Protein AF-A0A937N6B9-F1 (afdb_monomer_lite)

pLDDT: mean 91.92, std 10.88, range [35.5, 98.81]

Foldseek 3Di:
DPDDDPPDDDDDDDDDDDDDQALVPDPDDFVLSSVQRVVAHNHCVSVVLQVVQLPKDKAWPAFAFPDVVLTEGEGDQQKTKMKIWGDAFWRKYKYKPAQDDAAKFKWKDDPNDTHTQDPDPPPPPFKD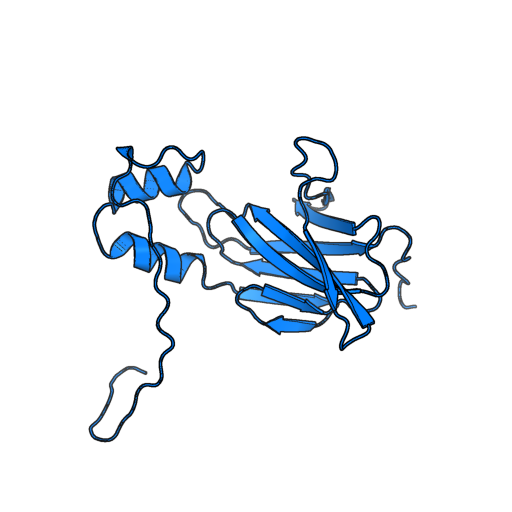KDADPVSRIIMIMGGHGPDDVPRPGDMIIMMMGRPPRDPPDDD

Sequence (171 aa):
IDRLEAGDYVEAVVEHVVVPQFADDYYGPNENLRAALKTGQDTWQMIHRDALGNDLAVDVVKGELLRNRPTMIRAERNHAEFAITGGLGYVPITISGLTDYRQPLLEVKEDDTWLPVDQAVHGNDYWQTDYDAQTTTWQITYSIPMDTPGDLRASRTFRFRLAGSRFTESE

Structure (mmCIF, N/CA/C/O backbone):
data_AF-A0A937N6B9-F1
#
_entry.id   AF-A0A937N6B9-F1
#
loop_
_atom_site.group_PDB
_atom_site.id
_atom_site.type_symbol
_atom_site.label_atom_id
_atom_site.label_alt_id
_atom_site.label_comp_id
_atom_site.label_asym_id
_atom_site.label_entity_id
_atom_site.label_seq_id
_atom_site.pdbx_PDB_ins_code
_atom_site.Cartn_x
_atom_site.Cartn_y
_atom_site.Cartn_z
_atom_site.occupancy
_atom_site.B_iso_or_equiv
_atom_site.auth_seq_id
_atom_site.auth_comp_id
_atom_site.auth_asym_id
_atom_site.auth_atom_id
_atom_site.pdbx_PDB_model_num
ATOM 1 N N . ILE A 1 1 ? -27.526 0.364 -5.316 1.00 58.78 1 ILE A N 1
ATOM 2 C CA . ILE A 1 1 ? -28.625 -0.614 -5.131 1.00 58.78 1 ILE A CA 1
ATOM 3 C C . ILE A 1 1 ? -29.306 -0.168 -3.869 1.00 58.78 1 ILE A C 1
ATOM 5 O O . ILE A 1 1 ? -28.711 -0.254 -2.803 1.00 58.78 1 ILE A O 1
ATOM 9 N N . ASP A 1 2 ? -30.502 0.378 -4.015 1.00 79.31 2 ASP A N 1
ATOM 10 C CA . ASP A 1 2 ? -31.119 1.163 -2.945 1.00 79.31 2 ASP A CA 1
ATOM 11 C C . ASP A 1 2 ? -32.317 0.395 -2.351 1.00 79.31 2 ASP A C 1
ATOM 13 O O . ASP A 1 2 ? -32.903 0.802 -1.350 1.00 79.31 2 ASP A O 1
ATOM 17 N N . ARG A 1 3 ? -32.667 -0.745 -2.971 1.00 85.56 3 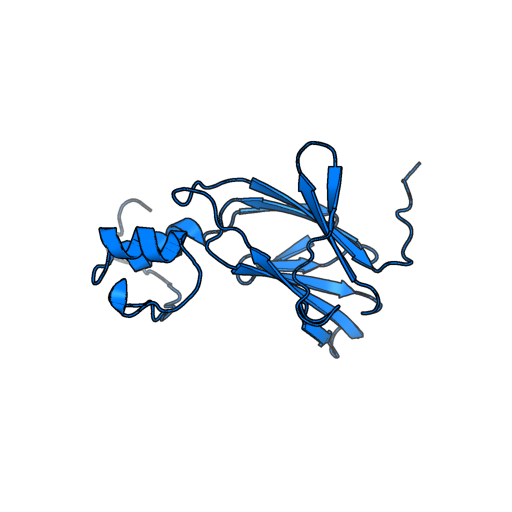ARG A N 1
ATOM 18 C CA . ARG A 1 3 ? -33.654 -1.742 -2.545 1.00 85.56 3 ARG A CA 1
ATOM 19 C C . ARG A 1 3 ? -33.414 -3.056 -3.306 1.00 85.56 3 ARG A C 1
ATOM 21 O O . ARG A 1 3 ? -33.048 -3.001 -4.475 1.00 85.56 3 ARG A O 1
ATOM 28 N N . LEU A 1 4 ? -33.641 -4.196 -2.648 1.00 90.94 4 LEU A N 1
ATOM 29 C CA . LEU A 1 4 ? -33.733 -5.525 -3.271 1.00 90.94 4 LEU A CA 1
ATOM 30 C C . LEU A 1 4 ? -35.211 -5.928 -3.374 1.00 90.94 4 LEU A C 1
ATOM 32 O O . LEU A 1 4 ? -35.980 -5.692 -2.436 1.00 90.94 4 LEU A O 1
ATOM 36 N N . GLU A 1 5 ? -35.612 -6.510 -4.496 1.00 93.94 5 GLU A N 1
ATOM 37 C CA . GLU A 1 5 ? -36.974 -6.958 -4.790 1.00 93.94 5 GLU A CA 1
ATOM 38 C C . GLU A 1 5 ? -37.089 -8.491 -4.800 1.00 93.94 5 GLU A C 1
ATOM 40 O O . GLU A 1 5 ? -36.106 -9.232 -4.758 1.00 93.94 5 GLU A O 1
ATOM 45 N N . ALA A 1 6 ? -38.325 -8.996 -4.804 1.00 91.88 6 ALA A N 1
ATOM 46 C CA . ALA A 1 6 ? -38.563 -10.432 -4.855 1.00 91.88 6 ALA A CA 1
ATOM 47 C C . ALA A 1 6 ? -38.048 -11.010 -6.185 1.00 91.88 6 ALA A C 1
ATOM 49 O O . ALA A 1 6 ? -38.524 -10.627 -7.251 1.00 91.88 6 ALA A O 1
ATOM 50 N N . GLY A 1 7 ? -37.114 -11.960 -6.104 1.00 94.00 7 GLY A N 1
ATOM 51 C CA . GLY A 1 7 ? -36.439 -12.541 -7.268 1.00 94.00 7 GLY A CA 1
ATOM 52 C C . GLY A 1 7 ? -35.011 -12.033 -7.478 1.00 94.00 7 GLY A C 1
ATOM 53 O O . GLY A 1 7 ? -34.303 -12.606 -8.304 1.00 94.00 7 GLY A O 1
ATOM 54 N N . ASP A 1 8 ? -34.569 -11.032 -6.712 1.00 93.62 8 ASP A N 1
ATOM 55 C CA . ASP A 1 8 ? -33.169 -10.612 -6.697 1.00 93.62 8 ASP A CA 1
ATOM 56 C C . ASP A 1 8 ? -32.291 -11.624 -5.955 1.00 93.62 8 ASP A C 1
ATOM 58 O O . ASP A 1 8 ? -32.704 -12.267 -4.984 1.00 93.62 8 ASP A O 1
ATOM 62 N N . TYR A 1 9 ? -31.036 -11.710 -6.386 1.00 89.06 9 TYR A N 1
ATOM 63 C CA . TYR A 1 9 ? -29.996 -12.489 -5.730 1.00 89.06 9 TYR A CA 1
ATOM 64 C C . TYR A 1 9 ? -28.800 -11.585 -5.452 1.00 89.06 9 TYR A C 1
ATOM 66 O O . TYR A 1 9 ? -28.438 -10.744 -6.274 1.00 89.06 9 TYR A O 1
ATOM 74 N N . VAL A 1 10 ? -28.182 -11.770 -4.287 1.00 86.69 10 VAL A N 1
ATOM 75 C CA . VAL A 1 10 ? -26.915 -11.125 -3.940 1.00 86.69 10 VAL A CA 1
ATOM 76 C C . VAL A 1 10 ? -25.826 -12.178 -4.014 1.00 86.69 10 VAL A C 1
ATOM 78 O O . VAL A 1 10 ? -25.903 -13.208 -3.346 1.00 86.69 10 VAL A O 1
ATOM 81 N N . GLU A 1 11 ? -24.806 -11.901 -4.814 1.00 88.94 11 GLU A N 1
ATOM 82 C CA . GLU A 1 11 ? -23.538 -12.612 -4.767 1.00 88.94 11 GLU A CA 1
ATOM 83 C C . GLU A 1 11 ? -22.553 -11.770 -3.954 1.00 88.94 11 GLU A C 1
ATOM 85 O O . GLU A 1 11 ? -22.432 -10.563 -4.170 1.00 88.94 11 GLU A O 1
ATOM 90 N N . ALA A 1 12 ? -21.887 -12.386 -2.979 1.00 83.75 12 ALA A N 1
ATOM 91 C CA . ALA A 1 12 ? -20.943 -11.698 -2.111 1.00 83.75 12 ALA A CA 1
ATOM 92 C C . ALA A 1 12 ? -19.764 -12.604 -1.752 1.00 83.75 12 ALA A C 1
ATOM 94 O O . ALA A 1 12 ? -19.918 -13.812 -1.565 1.00 83.75 12 ALA A O 1
ATOM 95 N N . VAL A 1 13 ? -18.595 -11.986 -1.597 1.00 81.69 13 VAL A N 1
ATOM 96 C CA . VAL A 1 13 ? -17.421 -12.604 -0.979 1.00 81.69 13 VAL A CA 1
ATOM 97 C C . VAL A 1 13 ? -17.448 -12.273 0.509 1.00 81.69 13 VAL A C 1
ATOM 99 O O . VAL A 1 13 ? -17.591 -11.111 0.884 1.00 81.69 13 VAL A O 1
ATOM 102 N N . VAL A 1 14 ? -17.317 -13.294 1.356 1.00 83.81 14 VAL A N 1
ATOM 103 C CA . VAL A 1 14 ? -17.219 -13.118 2.809 1.00 83.81 14 VAL A CA 1
ATOM 104 C C . VAL A 1 14 ? -15.754 -13.208 3.213 1.00 83.81 14 VAL A C 1
ATOM 106 O O . VAL A 1 14 ? -15.136 -14.264 3.091 1.00 83.81 14 VAL A O 1
ATOM 109 N N . GLU A 1 15 ? -15.212 -12.104 3.718 1.00 82.00 15 GLU A N 1
ATOM 110 C CA . GLU A 1 15 ? -13.887 -12.060 4.336 1.00 82.00 15 GLU A CA 1
ATOM 111 C C . GLU A 1 15 ? -14.036 -12.154 5.861 1.00 82.00 15 GLU A C 1
ATOM 113 O O . GLU A 1 15 ? -14.821 -11.424 6.467 1.00 82.00 15 GLU A O 1
ATOM 118 N N . HIS A 1 16 ? -13.289 -13.061 6.495 1.00 84.06 16 HIS A N 1
ATOM 119 C CA . HIS A 1 16 ? -13.215 -13.151 7.952 1.00 84.06 16 HIS A CA 1
ATOM 120 C C . HIS A 1 16 ? -11.928 -12.481 8.430 1.00 84.06 16 HIS A C 1
ATOM 122 O O . HIS A 1 16 ? -10.831 -12.947 8.124 1.00 84.06 16 HIS A O 1
ATOM 128 N N . VAL A 1 17 ? -12.075 -11.398 9.192 1.00 85.56 17 VAL A N 1
ATOM 129 C CA . VAL A 1 17 ? -10.963 -10.635 9.762 1.00 85.56 17 VAL A CA 1
ATOM 130 C C . VAL A 1 17 ? -11.069 -10.664 11.280 1.00 85.56 17 VAL A C 1
ATOM 132 O O . VAL A 1 17 ? -12.145 -10.462 11.839 1.00 85.56 17 VAL A O 1
ATOM 135 N N . VAL A 1 18 ? -9.939 -10.899 11.945 1.00 87.31 18 VAL A N 1
ATOM 136 C CA . VAL A 1 18 ? -9.825 -10.824 13.402 1.00 87.31 18 VAL A CA 1
ATOM 137 C C . VAL A 1 18 ? -9.062 -9.553 13.744 1.00 87.31 18 VAL A C 1
ATOM 139 O O . VAL A 1 18 ? -7.877 -9.431 13.440 1.00 87.31 18 VAL A O 1
ATOM 142 N N . VAL A 1 19 ? -9.755 -8.602 14.363 1.00 89.19 19 VAL A N 1
ATOM 143 C CA . VAL A 1 19 ? -9.169 -7.359 14.879 1.00 89.19 19 VAL A CA 1
ATOM 144 C C . VAL A 1 19 ? -9.035 -7.446 16.402 1.00 89.19 19 VAL A C 1
ATOM 146 O O . VAL A 1 19 ? -9.784 -8.205 17.024 1.00 89.19 19 VAL A O 1
ATOM 149 N N . PRO A 1 20 ? -8.113 -6.692 17.030 1.00 93.94 20 PRO A N 1
ATOM 150 C CA . PRO A 1 20 ? -8.082 -6.584 18.485 1.00 93.94 20 PRO A CA 1
ATOM 151 C C . PRO A 1 20 ? -9.455 -6.165 19.018 1.00 93.94 20 PRO A C 1
ATOM 153 O O . PRO A 1 20 ? -10.044 -5.207 18.516 1.00 93.94 20 PRO A O 1
ATOM 156 N N . GLN A 1 21 ? -9.965 -6.888 20.017 1.00 93.94 21 GLN A N 1
ATOM 157 C CA . GLN A 1 21 ? -11.280 -6.593 20.579 1.00 93.94 21 GLN A CA 1
ATOM 158 C C . GLN A 1 21 ? -11.234 -5.328 21.433 1.00 93.94 21 GLN A C 1
ATOM 160 O O . GLN A 1 21 ? -12.139 -4.510 21.315 1.00 93.94 21 GLN A O 1
ATOM 165 N N . PHE A 1 22 ? -10.163 -5.142 22.215 1.00 96.62 22 PHE A N 1
ATOM 166 C CA . PHE A 1 22 ? -9.954 -4.000 23.105 1.00 96.62 22 PHE A CA 1
ATOM 167 C C . PHE A 1 22 ? -8.618 -3.296 22.840 1.00 96.62 22 PHE A C 1
ATOM 169 O O . PHE A 1 22 ? -7.635 -3.912 22.422 1.00 96.62 22 PHE A O 1
ATOM 176 N N . ALA A 1 23 ? -8.563 -1.989 23.112 1.00 96.19 23 ALA A N 1
ATOM 177 C CA . ALA A 1 23 ? -7.347 -1.187 22.960 1.00 96.19 23 ALA A CA 1
ATOM 178 C C . ALA A 1 23 ? -6.200 -1.654 23.875 1.00 96.19 23 ALA A C 1
ATOM 180 O O . ALA A 1 23 ? -5.034 -1.542 23.490 1.00 96.19 23 ALA A O 1
ATOM 181 N N . ASP A 1 24 ? -6.532 -2.179 25.057 1.00 96.00 24 ASP A N 1
ATOM 182 C CA . ASP A 1 24 ? -5.561 -2.653 26.052 1.00 96.00 24 ASP A CA 1
ATOM 183 C C . ASP A 1 24 ? -4.910 -3.988 25.653 1.00 96.00 24 ASP A C 1
ATOM 185 O O . ASP A 1 24 ? -3.771 -4.253 26.036 1.00 96.00 24 ASP A O 1
ATOM 189 N N . ASP A 1 25 ? -5.577 -4.786 24.813 1.00 95.00 25 ASP A N 1
ATOM 190 C CA . ASP A 1 25 ? -5.016 -6.025 24.257 1.00 95.00 25 ASP A CA 1
ATOM 191 C C . ASP A 1 25 ? -4.077 -5.752 23.070 1.00 95.00 25 ASP A C 1
ATOM 193 O O . ASP A 1 25 ? -3.287 -6.610 22.662 1.00 95.00 25 ASP A O 1
ATOM 197 N N . TYR A 1 26 ? -4.146 -4.550 22.488 1.00 95.44 26 TYR A N 1
ATOM 198 C CA . TYR A 1 26 ? -3.321 -4.172 21.351 1.00 95.44 26 TYR A CA 1
ATOM 199 C C . TYR A 1 26 ? -1.931 -3.690 21.792 1.00 95.44 26 TYR A C 1
ATOM 201 O O . TYR A 1 26 ? -1.720 -2.535 22.174 1.00 95.44 26 TYR A O 1
ATOM 209 N N . TYR A 1 27 ? -0.941 -4.571 21.660 1.00 94.38 27 TYR A N 1
ATOM 210 C CA . TYR A 1 27 ? 0.465 -4.295 21.979 1.00 94.38 27 TYR A CA 1
ATOM 211 C C . TYR A 1 27 ? 1.297 -3.797 20.780 1.00 94.38 27 TYR A C 1
ATOM 213 O O . TYR A 1 27 ? 2.507 -3.614 20.907 1.00 94.38 27 TYR A O 1
ATOM 221 N N . GLY A 1 28 ? 0.680 -3.591 19.611 1.00 93.00 28 GLY A N 1
ATOM 222 C CA . GLY A 1 28 ? 1.378 -3.114 1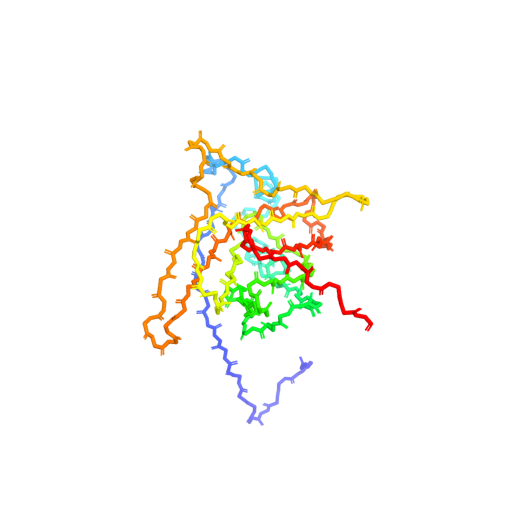8.414 1.00 93.00 28 GLY A CA 1
ATOM 223 C C . GLY A 1 28 ? 1.614 -1.592 18.395 1.00 93.00 28 GLY A C 1
ATOM 224 O O . GLY A 1 28 ? 1.013 -0.856 19.180 1.00 93.00 28 GLY A O 1
ATOM 225 N N . PRO A 1 29 ? 2.475 -1.095 17.490 1.00 93.12 29 PRO A N 1
ATOM 226 C CA . PRO A 1 29 ? 2.900 0.308 17.470 1.00 93.12 29 PRO A CA 1
ATOM 227 C C . PRO A 1 29 ? 1.942 1.257 16.728 1.00 93.12 29 PRO A C 1
ATOM 229 O O . PRO A 1 29 ? 2.231 2.445 16.620 1.00 93.12 29 PRO A O 1
ATOM 232 N N . ASN A 1 30 ? 0.836 0.764 16.156 1.00 94.31 30 ASN A N 1
ATOM 233 C CA . ASN A 1 30 ? -0.061 1.596 15.355 1.00 94.31 30 ASN A CA 1
ATOM 234 C C . ASN A 1 30 ? -0.961 2.462 16.251 1.00 94.31 30 ASN A C 1
ATOM 236 O O . ASN A 1 30 ? -1.997 2.014 16.751 1.00 94.31 30 ASN A O 1
ATOM 240 N N . GLU A 1 31 ? -0.576 3.723 16.423 1.00 93.75 31 GLU A N 1
ATOM 241 C CA . GLU A 1 31 ? -1.314 4.668 17.260 1.00 93.75 31 GLU A CA 1
ATOM 242 C C . GLU A 1 31 ? -2.677 5.071 16.676 1.00 93.75 31 GLU A C 1
ATOM 244 O O . GLU A 1 31 ? -3.608 5.311 17.446 1.00 93.75 31 GLU A O 1
ATOM 249 N N . ASN A 1 32 ? -2.854 5.061 15.349 1.00 94.12 32 ASN A N 1
ATOM 250 C CA . ASN A 1 32 ? -4.164 5.299 14.731 1.00 94.12 32 ASN A CA 1
ATOM 251 C C . ASN A 1 32 ? -5.145 4.174 15.066 1.00 94.12 32 ASN A C 1
ATOM 253 O O . ASN A 1 32 ? -6.273 4.433 15.485 1.00 94.12 32 ASN A O 1
ATOM 257 N N . LEU A 1 33 ? -4.704 2.918 14.947 1.00 95.12 33 LEU A N 1
ATOM 258 C CA . LEU A 1 33 ? -5.502 1.760 15.341 1.00 95.12 33 LEU A CA 1
ATOM 259 C C . LEU A 1 33 ? -5.812 1.797 16.841 1.00 95.12 33 LEU A C 1
ATOM 261 O O . LEU A 1 33 ? -6.960 1.588 17.228 1.00 95.12 33 LEU A O 1
ATOM 265 N N . ARG A 1 34 ? -4.825 2.112 17.689 1.00 95.19 34 ARG A N 1
ATOM 266 C CA . ARG A 1 34 ? -5.028 2.260 19.140 1.00 95.19 34 ARG A CA 1
ATOM 267 C C . ARG A 1 34 ? -6.064 3.338 19.461 1.00 95.19 34 ARG A C 1
ATOM 269 O O . ARG A 1 34 ? -6.924 3.122 20.314 1.00 95.19 34 ARG A O 1
ATOM 276 N N . ALA A 1 35 ? -5.990 4.491 18.800 1.00 94.50 35 ALA A N 1
ATOM 277 C CA . ALA A 1 35 ? -6.949 5.577 18.970 1.00 94.50 35 ALA A CA 1
ATOM 278 C C . ALA A 1 35 ? -8.358 5.158 18.524 1.00 94.50 35 ALA A C 1
ATOM 280 O O . ALA A 1 35 ? -9.312 5.365 19.271 1.00 94.50 35 ALA A O 1
ATOM 281 N N . ALA A 1 36 ? -8.480 4.501 17.368 1.00 95.25 36 ALA A N 1
ATOM 282 C CA . ALA A 1 36 ? -9.753 3.990 16.869 1.00 95.25 36 ALA A CA 1
ATOM 283 C C . ALA A 1 36 ? -10.376 2.954 17.819 1.00 95.25 36 ALA A C 1
ATOM 285 O O . ALA A 1 36 ? -11.564 3.046 18.132 1.00 95.25 36 ALA A O 1
ATOM 286 N N . LEU A 1 37 ? -9.574 2.025 18.353 1.00 96.31 37 LEU A N 1
ATOM 287 C CA . LEU A 1 37 ? -10.027 1.038 19.337 1.00 96.31 37 LEU A CA 1
ATOM 288 C C . LEU A 1 37 ? -10.579 1.710 20.598 1.00 96.31 37 LEU A C 1
ATOM 290 O O . LEU A 1 37 ? -11.653 1.343 21.056 1.00 96.31 37 LEU A O 1
ATOM 294 N N . LYS A 1 38 ? -9.938 2.760 21.124 1.00 95.94 38 LYS A N 1
ATOM 295 C CA . LYS A 1 38 ? -10.462 3.485 22.301 1.00 95.94 38 LYS A CA 1
ATOM 296 C C . LYS A 1 38 ? -11.863 4.073 22.089 1.00 95.94 38 LYS A C 1
ATOM 298 O O . LYS A 1 38 ? -12.557 4.336 23.066 1.00 95.94 38 LYS A O 1
ATOM 303 N N . THR A 1 39 ? -12.273 4.300 20.842 1.00 94.88 39 THR A N 1
ATOM 304 C CA . THR A 1 39 ? -13.598 4.833 20.497 1.00 94.88 39 THR A CA 1
ATOM 305 C C . THR A 1 39 ? -14.592 3.746 20.075 1.00 94.88 39 THR A C 1
ATOM 307 O O . THR A 1 39 ? -15.776 3.872 20.378 1.00 94.88 39 THR A O 1
ATOM 310 N N . GLY A 1 40 ? -14.138 2.699 19.378 1.00 94.50 40 GLY A N 1
ATOM 311 C CA . GLY A 1 40 ? -14.999 1.704 18.724 1.00 94.50 40 GLY A CA 1
ATOM 312 C C . GLY A 1 40 ? -14.753 0.243 19.110 1.00 94.50 40 GLY A C 1
ATOM 313 O O . GLY A 1 40 ? -15.321 -0.636 18.469 1.00 94.50 40 GLY A O 1
ATOM 314 N N . GLN A 1 41 ? -13.911 -0.050 20.103 1.00 96.19 41 GLN A N 1
ATOM 315 C CA . GLN A 1 41 ? -13.627 -1.420 20.558 1.00 96.19 41 GLN A CA 1
ATOM 316 C C . GLN A 1 41 ? -14.889 -2.237 20.860 1.00 96.19 41 GLN A C 1
ATOM 318 O O . GLN A 1 41 ? -15.893 -1.685 21.302 1.00 96.19 41 GLN A O 1
ATOM 323 N N . ASP A 1 42 ? -14.808 -3.550 20.638 1.00 95.06 42 ASP A N 1
ATOM 324 C CA . ASP A 1 42 ? -15.897 -4.519 20.829 1.00 95.06 42 ASP A CA 1
ATOM 325 C C . ASP A 1 42 ? -17.216 -4.150 20.121 1.00 95.06 42 ASP A C 1
ATOM 327 O O . ASP A 1 42 ? -18.321 -4.399 20.602 1.00 95.06 42 ASP A O 1
ATOM 331 N N . THR A 1 43 ? -17.112 -3.512 18.953 1.00 95.25 43 THR A N 1
ATOM 332 C CA . THR A 1 43 ? -18.275 -3.151 18.141 1.00 95.25 43 THR A CA 1
ATOM 333 C C . THR A 1 43 ? -18.010 -3.309 16.644 1.00 95.25 43 THR A C 1
ATOM 335 O O . THR A 1 43 ? -16.868 -3.387 16.183 1.00 95.25 43 THR A O 1
ATOM 338 N N . TRP A 1 44 ? -19.086 -3.316 15.853 1.00 93.12 44 TRP A N 1
ATOM 339 C CA . TRP A 1 44 ? -19.025 -3.399 14.390 1.00 93.12 44 TRP A CA 1
ATOM 340 C C . TRP A 1 44 ? -18.276 -2.216 13.753 1.00 93.12 44 TRP A C 1
ATOM 342 O O . TRP A 1 44 ? -17.782 -2.345 12.630 1.00 93.12 44 TRP A O 1
ATOM 352 N N . GLN A 1 45 ? -18.150 -1.083 14.460 1.00 95.00 45 GLN A N 1
ATOM 353 C CA . GLN A 1 45 ? -17.467 0.109 13.959 1.00 95.00 45 GLN A CA 1
ATOM 354 C C . GLN A 1 45 ? -16.019 -0.168 13.536 1.00 95.00 45 GLN A C 1
ATOM 356 O O . GLN A 1 45 ? -15.564 0.440 12.569 1.00 95.00 45 GLN A O 1
ATOM 361 N N . MET A 1 46 ? -15.303 -1.093 14.189 1.00 95.31 46 MET A N 1
ATOM 362 C CA . MET A 1 46 ? -13.920 -1.423 13.805 1.00 95.31 46 MET A CA 1
ATOM 363 C C . MET A 1 46 ? -13.836 -2.146 12.461 1.00 95.31 46 MET A C 1
ATOM 365 O O . MET A 1 46 ? -12.936 -1.865 11.672 1.00 95.31 46 MET A O 1
ATOM 369 N N . ILE A 1 47 ? -14.794 -3.028 12.172 1.00 93.44 47 ILE A N 1
ATOM 370 C CA . ILE A 1 47 ? -14.870 -3.724 10.881 1.00 93.44 47 ILE A CA 1
ATOM 371 C C . ILE A 1 47 ? -15.325 -2.760 9.785 1.00 93.44 47 ILE A C 1
ATOM 373 O O . ILE A 1 47 ? -14.768 -2.752 8.692 1.00 93.44 47 ILE A O 1
ATOM 377 N N . HIS A 1 48 ? -16.287 -1.888 10.086 1.00 93.12 48 HIS A N 1
ATOM 378 C CA . HIS A 1 48 ? -16.711 -0.846 9.154 1.00 93.12 48 HIS A CA 1
ATOM 379 C C . HIS A 1 48 ? -15.585 0.150 8.838 1.00 93.12 48 HIS A C 1
ATOM 381 O O . HIS A 1 48 ? -15.407 0.523 7.680 1.00 93.12 48 HIS A O 1
ATOM 387 N N . ARG A 1 49 ? -14.785 0.537 9.842 1.00 94.44 49 ARG A N 1
ATOM 388 C CA . ARG A 1 49 ? -13.565 1.335 9.659 1.00 94.44 49 ARG A CA 1
ATOM 389 C C . ARG A 1 49 ? -12.589 0.637 8.717 1.00 94.44 49 ARG A C 1
ATOM 391 O O . ARG A 1 49 ? -12.101 1.286 7.800 1.00 94.44 49 ARG A O 1
ATOM 398 N N . ASP A 1 50 ? -12.313 -0.650 8.934 1.00 92.81 50 ASP A N 1
ATOM 399 C CA . ASP A 1 50 ? -11.405 -1.414 8.071 1.00 92.81 50 ASP A CA 1
ATOM 400 C C . ASP A 1 50 ? -11.895 -1.448 6.618 1.00 92.81 50 ASP A C 1
ATOM 402 O O . ASP A 1 50 ? -11.137 -1.126 5.703 1.00 92.81 50 ASP A O 1
ATOM 406 N N . ALA A 1 51 ? -13.184 -1.736 6.419 1.00 91.62 51 ALA A N 1
ATOM 407 C CA . ALA A 1 51 ? -13.802 -1.787 5.100 1.00 91.62 51 ALA A CA 1
ATOM 408 C C . ALA A 1 51 ? -13.719 -0.439 4.363 1.00 91.62 51 ALA A C 1
ATOM 410 O O . ALA A 1 51 ? -13.287 -0.400 3.215 1.00 91.62 51 ALA A O 1
ATOM 411 N N . LEU A 1 52 ? -14.080 0.671 5.018 1.00 92.69 52 LEU A N 1
ATOM 412 C CA . LEU A 1 52 ? -14.017 2.005 4.408 1.00 92.69 52 LEU A CA 1
ATOM 413 C C . LEU A 1 52 ? -12.582 2.489 4.183 1.00 92.69 52 LEU A C 1
ATOM 415 O O . LEU A 1 52 ? -12.280 3.108 3.161 1.00 92.69 52 LEU A O 1
ATOM 419 N N . GLY A 1 53 ? -11.699 2.245 5.149 1.00 93.56 53 GLY A N 1
ATOM 420 C CA . GLY A 1 53 ? -10.318 2.700 5.087 1.00 93.56 53 GLY A CA 1
ATOM 421 C C . GLY A 1 53 ? -9.514 1.943 4.037 1.00 93.56 53 GLY A C 1
ATOM 422 O O . GLY A 1 53 ? -8.755 2.562 3.299 1.00 93.56 53 GLY A O 1
ATOM 423 N N . ASN A 1 54 ? -9.721 0.630 3.912 1.00 92.12 54 ASN A N 1
ATOM 424 C CA . ASN A 1 54 ? -8.999 -0.217 2.962 1.00 92.12 54 ASN A CA 1
ATOM 425 C C . ASN A 1 54 ? -9.735 -0.447 1.628 1.00 92.12 54 ASN A C 1
ATOM 427 O O . ASN A 1 54 ? -9.253 -1.225 0.803 1.00 92.12 54 ASN A O 1
ATOM 431 N N . ASP A 1 55 ? -10.873 0.200 1.375 1.00 92.75 55 ASP A N 1
ATOM 432 C CA . ASP A 1 55 ? -11.429 0.317 0.022 1.00 92.75 55 ASP A CA 1
ATOM 433 C C . ASP A 1 55 ? -10.521 1.242 -0.799 1.00 92.75 55 ASP A C 1
ATOM 435 O O . ASP A 1 55 ? -10.735 2.445 -0.833 1.00 92.75 55 ASP A O 1
ATOM 439 N N . LEU A 1 56 ? -9.421 0.734 -1.351 1.00 95.50 56 LEU A N 1
ATOM 440 C CA . LEU A 1 56 ? -8.404 1.560 -2.008 1.00 95.50 56 LEU A CA 1
ATOM 441 C C . LEU A 1 56 ? -8.898 2.062 -3.368 1.00 95.50 56 LEU A C 1
ATOM 443 O O . LEU A 1 56 ? -9.442 1.292 -4.158 1.00 95.50 56 LEU A O 1
ATOM 447 N N . ALA A 1 57 ? -8.629 3.327 -3.687 1.00 96.81 57 ALA A N 1
ATOM 448 C CA . ALA A 1 57 ? -8.666 3.799 -5.071 1.00 96.81 57 ALA A CA 1
ATOM 449 C C . ALA A 1 57 ? -7.234 3.882 -5.609 1.00 96.81 57 ALA A C 1
ATOM 451 O O . ALA A 1 57 ? -6.372 4.484 -4.965 1.00 96.81 57 ALA A O 1
ATOM 452 N N . VAL A 1 58 ? -6.984 3.250 -6.759 1.00 97.94 58 VAL A N 1
ATOM 453 C CA . VAL A 1 58 ? -5.651 3.144 -7.365 1.00 97.94 58 VAL A CA 1
ATOM 454 C C . VAL A 1 58 ? -5.691 3.694 -8.784 1.00 97.94 58 VAL A C 1
ATOM 456 O O . VAL A 1 58 ? -6.316 3.103 -9.664 1.00 97.94 58 VAL A O 1
ATOM 459 N N . ASP A 1 59 ? -4.986 4.798 -9.001 1.00 98.25 59 ASP A N 1
ATOM 460 C CA . ASP A 1 59 ? -4.873 5.467 -10.295 1.00 98.25 59 ASP A CA 1
ATOM 461 C C . ASP A 1 59 ? -3.490 5.187 -10.884 1.00 98.25 59 ASP A C 1
ATOM 463 O O . ASP A 1 59 ? -2.483 5.674 -10.375 1.00 98.25 59 ASP A O 1
ATOM 467 N N . VAL A 1 60 ? -3.412 4.384 -11.946 1.00 98.44 60 VAL A N 1
ATOM 468 C CA . VAL A 1 60 ? -2.135 4.014 -12.579 1.00 98.44 60 VAL A CA 1
ATOM 469 C C . VAL A 1 60 ? -1.837 4.953 -13.746 1.00 98.44 60 VAL A C 1
ATOM 471 O O . VAL A 1 60 ? -2.581 4.998 -14.721 1.00 98.44 60 VAL A O 1
ATOM 474 N N . VAL A 1 61 ? -0.722 5.680 -13.655 1.00 98.00 61 VAL A N 1
ATOM 475 C CA . VAL A 1 61 ? -0.194 6.557 -14.715 1.00 98.00 61 VAL A CA 1
ATOM 476 C C . VAL A 1 61 ? 0.702 5.769 -15.670 1.00 98.00 61 VAL A C 1
ATOM 478 O O . VAL A 1 61 ? 0.682 5.999 -16.878 1.00 98.00 61 VAL A O 1
ATOM 481 N N . LYS A 1 62 ? 1.480 4.816 -15.139 1.00 98.19 62 LYS A N 1
ATOM 482 C CA . LYS A 1 62 ? 2.356 3.935 -15.918 1.00 98.19 62 LYS A CA 1
ATOM 483 C C . LYS A 1 62 ? 2.285 2.498 -15.419 1.00 98.19 62 LYS A C 1
ATOM 485 O O . LYS A 1 62 ? 2.434 2.250 -14.223 1.00 98.19 62 LYS A O 1
ATOM 490 N N . GLY A 1 63 ? 2.143 1.563 -16.355 1.00 98.00 63 GLY A N 1
ATOM 491 C CA . GLY A 1 63 ? 1.844 0.160 -16.075 1.00 98.00 63 GLY A CA 1
ATOM 492 C C . GLY A 1 63 ? 0.350 -0.131 -16.208 1.00 98.00 63 GLY A C 1
ATOM 493 O O . GLY A 1 63 ? -0.379 0.610 -16.863 1.00 98.00 63 GLY A O 1
ATOM 494 N N . GLU A 1 64 ? -0.110 -1.214 -15.594 1.00 98.50 64 GLU A N 1
ATOM 495 C CA . GLU A 1 64 ? -1.513 -1.637 -15.640 1.00 98.50 64 GLU A CA 1
ATOM 496 C C . GLU A 1 64 ? -1.956 -2.198 -14.289 1.00 98.50 64 GLU A C 1
ATOM 498 O O . GLU A 1 64 ? -1.286 -3.059 -13.719 1.00 98.50 64 GLU A O 1
ATOM 503 N N . LEU A 1 65 ? -3.107 -1.748 -13.791 1.00 98.50 65 LEU A N 1
ATOM 504 C CA . LEU A 1 65 ? -3.729 -2.325 -12.602 1.00 98.50 65 LEU A CA 1
ATOM 505 C C . LEU A 1 65 ? -4.335 -3.694 -12.942 1.00 98.50 65 LEU A C 1
ATOM 507 O O . LEU A 1 65 ? -5.321 -3.771 -13.668 1.00 98.50 65 LEU A O 1
ATOM 511 N N . LEU A 1 66 ? -3.774 -4.771 -12.392 1.00 97.81 66 LEU A N 1
ATOM 512 C CA . LEU A 1 66 ? -4.295 -6.130 -12.579 1.00 97.81 66 LEU A CA 1
ATOM 513 C C . LEU A 1 66 ? -5.350 -6.495 -11.532 1.00 97.81 66 LEU A C 1
ATOM 515 O O . LEU A 1 66 ? -6.282 -7.248 -11.808 1.00 97.81 66 LEU A O 1
ATOM 519 N N . ARG A 1 67 ? -5.181 -5.997 -10.305 1.00 94.75 67 ARG A N 1
ATOM 520 C CA . ARG A 1 67 ? -6.081 -6.260 -9.178 1.00 94.75 67 ARG A CA 1
ATOM 521 C C . ARG A 1 67 ? -5.973 -5.143 -8.153 1.00 94.75 67 ARG A C 1
ATOM 523 O O . ARG A 1 67 ? -4.875 -4.670 -7.887 1.00 94.75 67 ARG A O 1
ATOM 530 N N . ASN A 1 68 ? -7.095 -4.772 -7.538 1.00 91.56 68 ASN A N 1
ATOM 531 C CA . ASN A 1 68 ? -7.117 -3.720 -6.520 1.00 91.56 68 ASN A CA 1
ATOM 532 C C . ASN A 1 68 ? -6.813 -4.239 -5.095 1.00 91.56 68 ASN A C 1
ATOM 534 O O . ASN A 1 68 ? -6.167 -3.545 -4.317 1.00 91.56 68 ASN A O 1
ATOM 538 N N . ARG A 1 69 ? -7.201 -5.481 -4.753 1.00 87.25 69 ARG A N 1
ATOM 539 C CA . ARG A 1 69 ? -7.026 -6.053 -3.403 1.00 87.25 69 ARG A CA 1
ATOM 540 C C . ARG A 1 69 ? -6.596 -7.535 -3.426 1.00 87.25 69 ARG A C 1
ATOM 542 O O . ARG A 1 69 ? -7.349 -8.364 -3.935 1.00 87.25 69 ARG A O 1
ATOM 549 N N . PRO A 1 70 ? -5.409 -7.887 -2.887 1.00 90.12 70 PRO A N 1
ATOM 550 C CA . PRO A 1 70 ? -4.261 -6.997 -2.686 1.00 90.12 70 PRO A CA 1
ATOM 551 C C . PRO A 1 70 ? -3.864 -6.314 -3.999 1.00 90.12 70 PRO A C 1
ATOM 553 O O . PRO A 1 70 ? -3.986 -6.936 -5.065 1.00 90.12 70 PRO A O 1
ATOM 556 N N . THR A 1 71 ? -3.417 -5.059 -3.920 1.00 96.50 71 THR A N 1
ATOM 557 C CA . THR A 1 71 ? -3.096 -4.250 -5.099 1.00 96.50 71 THR A CA 1
ATOM 558 C C . THR A 1 71 ? -1.943 -4.872 -5.874 1.00 96.50 71 THR A C 1
ATOM 560 O O . THR A 1 71 ? -0.876 -5.142 -5.324 1.00 96.50 71 THR A O 1
ATOM 563 N N . MET A 1 72 ? -2.158 -5.091 -7.166 1.00 98.44 72 MET A N 1
ATOM 564 C CA . MET A 1 72 ? -1.156 -5.623 -8.075 1.00 98.44 72 MET A CA 1
ATOM 565 C C . MET A 1 72 ? -1.126 -4.797 -9.352 1.00 98.44 72 MET A C 1
ATOM 567 O O . MET A 1 72 ? -2.130 -4.693 -10.058 1.00 98.44 72 MET A O 1
ATOM 571 N N . ILE A 1 73 ? 0.044 -4.246 -9.655 1.00 98.81 73 ILE A N 1
ATOM 572 C CA . ILE A 1 73 ? 0.296 -3.436 -10.844 1.00 98.81 73 ILE A CA 1
ATOM 573 C C . ILE A 1 73 ? 1.341 -4.156 -11.692 1.00 98.81 73 ILE A C 1
ATOM 575 O O . ILE A 1 73 ? 2.400 -4.552 -11.206 1.00 98.81 73 ILE A O 1
ATOM 579 N N . ARG A 1 74 ? 1.051 -4.359 -12.973 1.00 98.62 74 ARG A N 1
ATOM 580 C CA . ARG A 1 74 ? 2.022 -4.840 -13.952 1.00 98.62 74 ARG A CA 1
ATOM 581 C C . ARG A 1 74 ? 2.882 -3.676 -14.416 1.00 98.62 74 ARG A C 1
ATOM 583 O O . ARG A 1 74 ? 2.359 -2.687 -14.923 1.00 98.62 74 ARG A O 1
ATOM 590 N N . ALA A 1 75 ? 4.192 -3.795 -14.246 1.00 98.44 75 ALA A N 1
ATOM 591 C CA . ALA A 1 75 ? 5.134 -2.780 -14.686 1.00 98.44 75 ALA A CA 1
ATOM 592 C C . ALA A 1 75 ? 5.257 -2.752 -16.216 1.00 98.44 75 ALA A C 1
ATOM 594 O O . ALA A 1 75 ? 5.292 -3.788 -16.880 1.00 98.44 75 ALA A O 1
ATOM 595 N N . GLU A 1 76 ? 5.423 -1.557 -16.775 1.00 97.56 76 GLU A N 1
ATOM 596 C CA . GLU A 1 76 ? 5.836 -1.369 -18.161 1.00 97.56 76 GLU A CA 1
ATOM 597 C C . GLU A 1 76 ? 7.353 -1.162 -18.208 1.00 97.56 76 GLU A C 1
ATOM 599 O O . GLU A 1 76 ? 7.878 -0.179 -17.676 1.00 97.56 76 GLU A O 1
ATOM 604 N N . ARG A 1 77 ? 8.077 -2.081 -18.862 1.00 95.88 77 ARG A N 1
ATOM 605 C CA . ARG A 1 77 ? 9.546 -2.017 -18.996 1.00 95.88 77 ARG A CA 1
ATOM 606 C C . ARG A 1 77 ? 10.242 -1.819 -17.640 1.00 95.88 77 ARG A C 1
ATOM 608 O O . ARG A 1 77 ? 11.119 -0.967 -17.519 1.00 95.88 77 ARG A O 1
ATOM 615 N N . ASN A 1 78 ? 9.826 -2.580 -16.624 1.00 97.50 78 ASN A N 1
ATOM 616 C CA . ASN A 1 78 ? 10.291 -2.491 -15.231 1.00 97.50 78 ASN A CA 1
ATOM 617 C C . ASN A 1 78 ? 9.984 -1.167 -14.507 1.00 97.50 78 ASN A C 1
ATOM 619 O O . ASN A 1 78 ? 10.618 -0.883 -13.495 1.00 97.50 78 ASN A O 1
ATOM 623 N N . HIS A 1 79 ? 9.028 -0.371 -14.996 1.00 97.56 79 HIS A N 1
ATOM 624 C CA . HIS A 1 79 ? 8.577 0.860 -14.346 1.00 97.56 79 HIS A CA 1
ATOM 625 C C . HIS A 1 79 ? 7.075 0.826 -14.065 1.00 97.56 79 HIS A C 1
ATOM 627 O O . HIS A 1 79 ? 6.296 0.340 -14.885 1.00 97.56 79 HIS A O 1
ATOM 633 N N . ALA A 1 80 ? 6.667 1.411 -12.946 1.00 98.50 80 ALA A N 1
ATOM 634 C CA . ALA A 1 80 ? 5.269 1.712 -12.662 1.00 98.50 80 ALA A CA 1
ATOM 635 C C . ALA A 1 80 ? 5.165 3.084 -11.991 1.00 98.50 80 ALA A C 1
ATOM 637 O O . ALA A 1 80 ? 6.066 3.479 -11.255 1.00 98.50 80 ALA A O 1
ATOM 638 N N . GLU A 1 81 ? 4.081 3.803 -12.239 1.00 98.56 81 GLU A N 1
ATOM 639 C CA . GLU A 1 81 ? 3.758 5.060 -11.560 1.00 98.56 81 GLU A CA 1
ATOM 640 C C . GLU A 1 81 ? 2.264 5.073 -11.285 1.00 98.56 81 GLU A C 1
ATOM 642 O O . GLU A 1 81 ? 1.466 4.757 -12.171 1.00 98.56 81 GLU A O 1
ATOM 647 N N . PHE A 1 82 ? 1.890 5.361 -10.046 1.00 98.44 82 PHE A N 1
ATOM 648 C CA . PHE A 1 82 ? 0.517 5.221 -9.590 1.00 98.44 82 PHE A CA 1
ATOM 649 C C . PHE A 1 82 ? 0.250 6.071 -8.351 1.00 98.44 82 PHE A C 1
ATOM 651 O O . PHE A 1 82 ? 1.157 6.352 -7.571 1.00 98.44 82 PHE A O 1
ATOM 658 N N . ALA A 1 83 ? -1.003 6.449 -8.140 1.00 98.19 83 ALA A N 1
ATOM 659 C CA . ALA A 1 83 ? -1.477 7.041 -6.901 1.00 98.19 83 ALA A CA 1
ATOM 660 C C . ALA A 1 83 ? -2.388 6.061 -6.160 1.00 98.19 83 ALA A C 1
ATOM 662 O O . ALA A 1 83 ? -3.159 5.328 -6.777 1.00 98.19 83 ALA A O 1
ATOM 663 N N . ILE A 1 84 ? -2.291 6.052 -4.832 1.00 97.62 84 ILE A N 1
ATOM 664 C CA . ILE A 1 84 ? -3.173 5.290 -3.947 1.00 97.62 84 ILE A CA 1
ATOM 665 C C . ILE A 1 84 ? -3.880 6.266 -3.029 1.00 97.62 84 ILE A C 1
ATOM 667 O O . ILE A 1 84 ? -3.238 7.096 -2.384 1.00 97.62 84 ILE A O 1
ATOM 671 N N . THR A 1 85 ? -5.198 6.137 -2.958 1.00 97.50 85 THR A N 1
ATOM 672 C CA . THR A 1 85 ? -6.053 6.923 -2.077 1.00 97.50 85 THR A CA 1
ATOM 673 C C . THR A 1 85 ? -6.730 6.017 -1.053 1.00 97.50 85 THR A C 1
ATOM 675 O O . THR A 1 85 ? -7.389 5.041 -1.418 1.00 97.50 85 THR A O 1
ATOM 678 N N . GLY A 1 86 ? -6.589 6.369 0.227 1.00 96.38 86 GLY A N 1
ATOM 679 C CA . GLY A 1 86 ? -7.002 5.540 1.362 1.00 96.38 86 GLY A CA 1
ATOM 680 C C . GLY A 1 86 ? -5.889 4.615 1.863 1.00 96.38 86 GLY A C 1
ATOM 681 O O . GLY A 1 86 ? -4.707 4.856 1.625 1.00 96.38 86 GLY A O 1
ATOM 682 N N . GLY A 1 87 ? -6.285 3.553 2.558 1.00 95.75 87 GLY A N 1
ATOM 683 C CA . GLY A 1 87 ? -5.408 2.601 3.232 1.00 95.75 87 GLY A CA 1
ATOM 684 C C . GLY A 1 87 ? -5.310 2.852 4.734 1.00 95.75 87 GLY A C 1
ATOM 685 O O . GLY A 1 87 ? -5.327 3.990 5.195 1.00 95.75 87 GLY A O 1
ATOM 686 N N . LEU A 1 88 ? -5.201 1.768 5.499 1.00 95.12 88 LEU A N 1
ATOM 687 C CA . LEU A 1 88 ? -4.971 1.781 6.942 1.00 95.12 88 LEU A CA 1
ATOM 688 C C . LEU A 1 88 ? -3.727 0.965 7.268 1.00 95.12 88 LEU A C 1
ATOM 690 O O . LEU A 1 88 ? -3.517 -0.104 6.694 1.00 95.12 88 LEU A O 1
ATOM 694 N N . GLY A 1 89 ? -2.924 1.423 8.228 1.00 94.19 89 GLY A N 1
ATOM 695 C CA . GLY A 1 89 ? -1.719 0.699 8.616 1.00 94.19 89 GLY A CA 1
ATOM 696 C C . GLY A 1 89 ? -0.782 0.484 7.432 1.00 94.19 89 GLY A C 1
ATOM 697 O O . GLY A 1 89 ? -0.404 1.434 6.749 1.00 94.19 89 GLY A O 1
ATOM 698 N N . TYR A 1 90 ? -0.414 -0.775 7.205 1.00 93.56 90 TYR A N 1
ATOM 699 C CA . TYR A 1 90 ? 0.433 -1.179 6.091 1.00 93.56 90 TYR A CA 1
ATOM 700 C C . TYR A 1 90 ? -0.391 -1.824 4.982 1.00 93.56 90 TYR A C 1
ATOM 702 O O . TYR A 1 90 ? -1.084 -2.814 5.211 1.00 93.56 90 TYR A O 1
ATOM 710 N N . VAL A 1 91 ? -0.256 -1.299 3.767 1.00 95.12 91 VAL A N 1
ATOM 711 C CA . VAL A 1 91 ? -0.938 -1.808 2.576 1.00 95.12 91 VAL A CA 1
ATOM 712 C C . VAL A 1 91 ? 0.072 -2.535 1.682 1.00 95.12 91 VAL A C 1
ATOM 714 O O . VAL A 1 91 ? 1.070 -1.929 1.296 1.00 95.12 91 VAL A O 1
ATOM 717 N N . PRO A 1 92 ? -0.146 -3.815 1.332 1.00 96.12 92 PRO A N 1
ATOM 718 C CA . PRO A 1 92 ? 0.735 -4.534 0.418 1.00 96.12 92 PRO A CA 1
ATOM 719 C C . PRO A 1 92 ? 0.459 -4.149 -1.041 1.00 96.12 92 PRO A C 1
ATOM 721 O O . PRO A 1 92 ? -0.661 -4.311 -1.529 1.00 96.12 92 PRO A O 1
ATOM 724 N N . ILE A 1 93 ? 1.498 -3.700 -1.745 1.00 97.56 93 ILE A N 1
ATOM 725 C CA . ILE A 1 93 ? 1.482 -3.380 -3.175 1.00 97.56 93 ILE A CA 1
ATOM 726 C C . ILE A 1 93 ? 2.483 -4.272 -3.898 1.00 97.56 93 ILE A C 1
ATOM 728 O O . ILE A 1 93 ? 3.683 -4.219 -3.621 1.00 97.56 93 ILE A O 1
ATOM 732 N N . THR A 1 94 ? 1.998 -5.061 -4.854 1.00 98.50 94 THR A N 1
ATOM 733 C CA . THR A 1 94 ? 2.832 -5.927 -5.690 1.00 98.50 94 THR A CA 1
ATOM 734 C C . THR A 1 94 ? 3.057 -5.303 -7.060 1.00 98.50 94 THR A C 1
ATOM 736 O O . THR A 1 94 ? 2.107 -5.027 -7.795 1.00 98.50 94 THR A O 1
ATOM 739 N N . ILE A 1 95 ? 4.320 -5.146 -7.445 1.00 98.62 95 ILE A N 1
ATOM 740 C CA . ILE A 1 95 ? 4.724 -4.812 -8.808 1.00 98.62 95 ILE A CA 1
ATOM 741 C C . ILE A 1 95 ? 5.131 -6.100 -9.523 1.00 98.62 95 ILE A C 1
ATOM 743 O O . ILE A 1 95 ? 6.020 -6.811 -9.065 1.00 98.62 95 ILE A O 1
ATOM 747 N N . SER A 1 96 ? 4.472 -6.411 -10.635 1.00 98.56 96 SER A N 1
ATOM 748 C CA . SER A 1 96 ? 4.623 -7.666 -11.385 1.00 98.56 96 SER A CA 1
ATOM 749 C C . SER A 1 96 ? 5.137 -7.440 -12.809 1.00 98.56 96 SER A C 1
ATOM 751 O O . SER A 1 96 ? 5.217 -6.303 -13.280 1.00 98.56 96 SER A O 1
ATOM 753 N N . GLY A 1 97 ? 5.474 -8.523 -13.518 1.00 98.12 97 GLY A N 1
ATOM 754 C CA . GLY A 1 97 ? 5.937 -8.458 -14.908 1.00 98.12 97 GLY A CA 1
ATOM 755 C C . GLY A 1 97 ? 7.379 -7.969 -15.053 1.00 98.12 97 GLY A C 1
ATOM 756 O O . GLY A 1 97 ? 7.755 -7.456 -16.106 1.00 98.12 97 GLY A O 1
ATOM 757 N N . LEU A 1 98 ? 8.181 -8.093 -13.994 1.00 98.25 98 LEU A N 1
ATOM 758 C CA . LEU A 1 98 ? 9.551 -7.596 -13.959 1.00 98.25 98 LEU A CA 1
ATOM 759 C C . LEU A 1 98 ? 10.512 -8.583 -14.633 1.00 98.25 98 LEU A C 1
ATOM 761 O O . LEU A 1 98 ? 10.420 -9.794 -14.441 1.00 98.25 98 LEU A O 1
ATOM 765 N N . THR A 1 99 ? 11.471 -8.079 -15.408 1.00 96.94 99 THR A N 1
ATOM 766 C CA . THR A 1 99 ? 12.460 -8.931 -16.100 1.00 96.94 99 THR A CA 1
ATOM 767 C C . THR A 1 99 ? 13.643 -9.333 -15.215 1.00 96.94 99 THR A C 1
ATOM 769 O O . THR A 1 99 ? 14.408 -10.222 -15.571 1.00 96.94 99 THR A O 1
ATOM 772 N N . ASP A 1 100 ? 13.829 -8.654 -14.085 1.00 95.62 100 ASP A N 1
ATOM 773 C CA . ASP A 1 100 ? 14.847 -8.913 -13.062 1.00 95.62 100 ASP A CA 1
ATOM 774 C C . ASP A 1 100 ? 14.216 -8.592 -11.689 1.00 95.62 100 ASP A C 1
ATOM 776 O O . ASP A 1 100 ? 13.092 -8.097 -11.615 1.00 95.62 100 ASP A O 1
ATOM 780 N N . TYR A 1 101 ? 14.916 -8.874 -10.601 1.00 94.94 101 TYR A N 1
ATOM 781 C CA . TYR A 1 101 ? 14.463 -8.661 -9.224 1.00 94.94 101 TYR A CA 1
ATOM 782 C C . TYR A 1 101 ? 15.406 -7.771 -8.410 1.00 94.94 101 TYR A C 1
ATOM 784 O O . TYR A 1 101 ? 15.134 -7.440 -7.257 1.00 94.94 101 TYR A O 1
ATOM 792 N N . ARG A 1 102 ? 16.569 -7.433 -8.971 1.00 93.25 102 ARG A N 1
ATOM 793 C CA . ARG A 1 102 ? 17.638 -6.760 -8.234 1.00 93.25 102 ARG A CA 1
ATOM 794 C C . ARG A 1 102 ? 17.415 -5.258 -8.167 1.00 93.25 102 ARG A C 1
ATOM 796 O O . ARG A 1 102 ? 16.974 -4.636 -9.127 1.00 93.25 102 ARG A O 1
ATOM 803 N N . GLN A 1 103 ? 17.838 -4.689 -7.039 1.00 93.06 103 GLN A N 1
ATOM 804 C CA . GLN A 1 103 ? 17.834 -3.249 -6.776 1.00 93.06 103 GLN A CA 1
ATOM 805 C C . GLN A 1 103 ? 16.476 -2.577 -7.061 1.00 93.06 103 GLN A C 1
ATOM 807 O O . GLN A 1 103 ? 16.434 -1.574 -7.781 1.00 93.06 103 GLN A O 1
ATOM 812 N N . PRO A 1 104 ? 15.359 -3.118 -6.545 1.00 95.94 104 PRO A N 1
ATOM 813 C CA . PRO A 1 104 ? 14.090 -2.425 -6.659 1.00 95.94 104 PRO A CA 1
ATOM 814 C C . PRO A 1 104 ? 14.138 -1.113 -5.886 1.00 95.94 104 PRO A C 1
ATOM 816 O O . PRO A 1 104 ? 14.721 -1.025 -4.805 1.00 95.94 104 PRO A O 1
ATOM 819 N N . LEU A 1 105 ? 13.519 -0.090 -6.456 1.00 95.81 105 LEU A N 1
ATOM 820 C CA . LEU A 1 105 ? 13.337 1.193 -5.812 1.00 95.81 105 LEU A CA 1
ATOM 821 C C . LEU A 1 105 ? 11.877 1.600 -5.954 1.00 95.81 105 LEU A C 1
ATOM 823 O O . LEU A 1 105 ? 11.406 1.859 -7.064 1.00 95.81 105 LEU A O 1
ATOM 827 N N . LEU A 1 106 ? 11.194 1.670 -4.816 1.00 97.31 106 LEU A N 1
ATOM 828 C CA . LEU A 1 106 ? 9.915 2.342 -4.672 1.00 97.31 106 LEU A CA 1
ATOM 829 C C . LEU A 1 106 ? 10.168 3.718 -4.058 1.00 97.31 106 LEU A C 1
ATOM 831 O O . LEU A 1 106 ? 10.850 3.831 -3.041 1.00 97.31 106 LEU A O 1
ATOM 835 N N . GLU A 1 107 ? 9.621 4.756 -4.670 1.00 97.50 107 GLU A N 1
ATOM 836 C CA . GLU A 1 107 ? 9.670 6.127 -4.172 1.00 97.50 107 GLU A CA 1
ATOM 837 C C . GLU A 1 107 ? 8.248 6.646 -3.978 1.00 97.50 107 GLU A C 1
ATOM 839 O O . GLU A 1 107 ? 7.351 6.325 -4.761 1.00 97.50 107 GLU A O 1
ATOM 844 N N . VAL A 1 108 ? 8.057 7.471 -2.957 1.00 97.75 108 VAL A N 1
ATOM 845 C CA . VAL A 1 108 ? 6.839 8.241 -2.708 1.00 97.75 108 VAL A CA 1
ATOM 846 C C . VAL A 1 108 ? 7.105 9.708 -3.027 1.00 97.75 108 VAL A C 1
ATOM 848 O O . VAL A 1 108 ? 8.213 10.209 -2.821 1.00 97.75 108 VAL A O 1
ATOM 851 N N . LYS A 1 109 ? 6.107 10.395 -3.579 1.00 97.69 109 LYS A N 1
ATOM 852 C CA . LYS A 1 109 ? 6.173 11.834 -3.815 1.00 97.69 109 LYS A CA 1
ATOM 853 C C . LYS A 1 109 ? 5.788 12.581 -2.539 1.00 97.69 109 LYS A C 1
ATOM 855 O O . LYS A 1 109 ? 4.651 12.463 -2.083 1.00 97.69 109 LYS A O 1
ATOM 860 N N . GLU A 1 110 ? 6.717 13.367 -2.012 1.00 94.62 110 GLU A N 1
ATOM 861 C CA . GLU A 1 110 ? 6.496 14.321 -0.923 1.00 94.62 110 GLU A CA 1
ATOM 862 C C . GLU A 1 110 ? 6.856 15.720 -1.430 1.00 94.62 110 GLU A C 1
ATOM 864 O O . GLU A 1 110 ? 7.960 15.949 -1.932 1.00 94.62 110 GLU A O 1
ATOM 869 N N . ASP A 1 111 ? 5.892 16.641 -1.366 1.00 90.81 111 ASP A N 1
ATOM 870 C CA . ASP A 1 111 ? 5.945 17.932 -2.055 1.00 90.81 111 ASP A CA 1
ATOM 871 C C . ASP A 1 111 ? 6.304 17.753 -3.548 1.00 90.81 111 ASP A C 1
ATOM 873 O O . ASP A 1 111 ? 5.605 17.054 -4.288 1.00 90.81 111 ASP A O 1
ATOM 877 N N . ASP A 1 112 ? 7.412 18.344 -3.996 1.00 92.56 112 ASP A N 1
ATOM 878 C CA . ASP A 1 112 ? 7.937 18.211 -5.359 1.00 92.56 112 ASP A CA 1
ATOM 879 C C . ASP A 1 112 ? 9.145 17.262 -5.455 1.00 92.56 112 ASP A C 1
ATOM 881 O O . ASP A 1 112 ? 9.842 17.233 -6.472 1.00 92.56 112 ASP A O 1
ATOM 885 N N . THR A 1 113 ? 9.400 16.459 -4.417 1.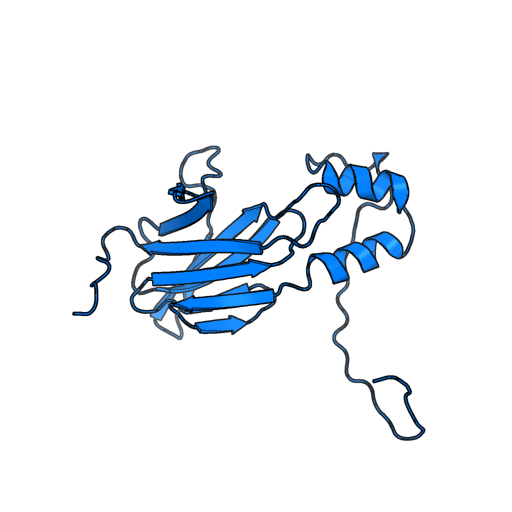00 96.31 113 THR A N 1
ATOM 886 C CA . THR A 1 113 ? 10.543 15.538 -4.357 1.00 96.31 113 THR A CA 1
ATOM 887 C C . THR A 1 113 ? 10.091 14.082 -4.280 1.00 96.31 113 THR A C 1
ATOM 889 O O . THR A 1 113 ? 9.082 13.741 -3.670 1.00 96.31 113 THR A O 1
ATOM 892 N N . TRP A 1 114 ? 10.862 13.201 -4.913 1.00 97.00 114 TRP A N 1
ATOM 893 C CA . TRP A 1 114 ? 10.694 11.757 -4.792 1.00 97.00 114 TRP A CA 1
ATOM 894 C C . TRP A 1 114 ? 11.642 11.227 -3.726 1.00 97.00 114 TRP A C 1
ATOM 896 O O . TRP A 1 114 ? 12.857 11.397 -3.841 1.00 97.00 114 TRP A O 1
ATOM 906 N N . LEU A 1 115 ? 11.083 10.598 -2.698 1.00 96.50 115 LEU A N 1
ATOM 907 C CA . LEU A 1 115 ? 11.833 10.022 -1.591 1.00 96.50 115 LEU A CA 1
ATOM 908 C C . LEU A 1 115 ? 11.713 8.497 -1.622 1.00 96.50 115 LEU A C 1
ATOM 910 O O . LEU A 1 115 ? 10.609 7.987 -1.821 1.00 96.50 115 LEU A O 1
ATOM 914 N N . PRO A 1 116 ? 12.814 7.747 -1.432 1.00 94.69 116 PRO A N 1
ATOM 915 C CA . PRO A 1 116 ? 12.745 6.300 -1.292 1.00 94.69 116 PRO A CA 1
ATOM 916 C C . PRO A 1 116 ? 11.808 5.898 -0.152 1.00 94.69 116 PRO A C 1
ATOM 918 O O . PRO A 1 116 ? 11.882 6.449 0.945 1.00 94.69 116 PRO A O 1
ATOM 921 N N . VAL A 1 117 ? 10.964 4.899 -0.396 1.00 94.31 117 VAL A N 1
ATOM 922 C CA . VAL A 1 117 ? 10.232 4.217 0.670 1.00 94.31 117 VAL A CA 1
ATOM 923 C C . VAL A 1 117 ? 11.212 3.273 1.360 1.00 94.31 117 VAL A C 1
ATOM 925 O O . VAL A 1 117 ? 11.380 2.130 0.937 1.00 94.31 117 VAL A O 1
ATOM 928 N N . ASP A 1 118 ? 11.885 3.774 2.393 1.00 90.44 118 ASP A N 1
ATOM 929 C CA . ASP A 1 118 ? 12.860 3.021 3.181 1.00 90.44 118 ASP A CA 1
ATOM 930 C C . ASP A 1 118 ? 12.256 2.595 4.524 1.00 90.44 118 ASP A C 1
ATOM 932 O O . ASP A 1 118 ? 11.815 3.422 5.323 1.00 90.44 118 ASP A O 1
ATOM 936 N N . GLN A 1 119 ? 12.213 1.284 4.749 1.00 87.00 119 GLN A N 1
ATOM 937 C CA . GLN A 1 119 ? 11.714 0.660 5.978 1.00 87.00 119 GLN A CA 1
ATOM 938 C C . GLN A 1 119 ? 12.752 -0.307 6.566 1.00 87.00 119 GLN A C 1
ATOM 940 O O . GLN A 1 119 ? 12.400 -1.239 7.289 1.00 87.00 119 GLN A O 1
ATOM 945 N N . ALA A 1 120 ? 14.026 -0.105 6.226 1.00 89.50 120 ALA A N 1
ATOM 946 C CA . ALA A 1 120 ? 15.126 -0.948 6.654 1.00 89.50 120 ALA A CA 1
ATOM 947 C C . ALA A 1 120 ? 15.235 -1.049 8.179 1.00 89.50 120 ALA A C 1
ATOM 949 O O . ALA A 1 120 ? 15.343 -0.041 8.881 1.00 89.50 120 ALA A O 1
ATOM 950 N N . VAL A 1 121 ? 15.339 -2.279 8.683 1.00 87.00 121 VAL A N 1
ATOM 951 C CA . VAL A 1 121 ? 15.847 -2.560 10.038 1.00 87.00 121 VAL A CA 1
ATOM 952 C C . VAL A 1 121 ? 17.233 -3.196 9.936 1.00 87.00 121 VAL A C 1
ATOM 954 O O . VAL A 1 121 ? 18.169 -2.806 10.639 1.00 87.00 121 VAL A O 1
ATOM 957 N N . HIS A 1 122 ? 17.394 -4.126 8.997 1.00 87.62 122 HIS A N 1
ATOM 958 C CA . HIS A 1 122 ? 18.639 -4.812 8.664 1.00 87.62 122 HIS A CA 1
ATOM 959 C C . HIS A 1 122 ? 19.005 -4.640 7.180 1.00 87.62 122 HIS A C 1
ATOM 961 O O . HIS A 1 122 ? 19.426 -5.580 6.503 1.00 87.62 122 HIS A O 1
ATOM 967 N N . GLY A 1 123 ? 18.891 -3.409 6.677 1.00 85.81 123 GLY A N 1
ATOM 968 C CA . GLY A 1 123 ? 19.209 -3.063 5.293 1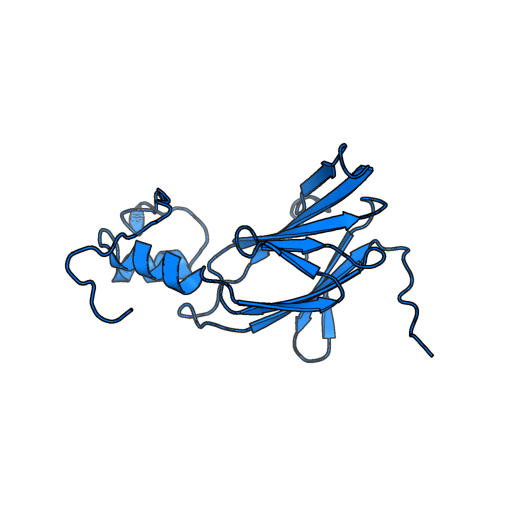.00 85.81 123 GLY A CA 1
ATOM 969 C C . GLY A 1 123 ? 18.042 -3.360 4.355 1.00 85.81 123 GLY A C 1
ATOM 970 O O . GLY A 1 123 ? 16.939 -2.891 4.568 1.00 85.81 123 GLY A O 1
ATOM 971 N N . ASN A 1 124 ? 18.279 -4.113 3.287 1.00 83.94 124 ASN A N 1
ATOM 972 C CA . ASN A 1 124 ? 17.285 -4.390 2.244 1.00 83.94 124 ASN A CA 1
ATOM 973 C C . ASN A 1 124 ? 16.273 -5.484 2.661 1.00 83.94 124 ASN A C 1
ATOM 975 O O . ASN A 1 124 ? 16.104 -6.469 1.945 1.00 83.94 124 ASN A O 1
ATOM 979 N N . ASP A 1 125 ? 15.657 -5.356 3.841 1.00 85.19 125 ASP A N 1
ATOM 980 C CA . ASP A 1 125 ? 14.821 -6.378 4.495 1.00 85.19 125 ASP A CA 1
ATOM 981 C C . ASP A 1 125 ? 13.311 -6.072 4.491 1.00 85.19 125 ASP A C 1
ATOM 983 O O . ASP A 1 125 ? 12.547 -6.688 5.231 1.00 85.19 125 ASP A O 1
ATOM 987 N N . TYR A 1 126 ? 12.869 -5.149 3.635 1.00 91.56 126 TYR A N 1
ATOM 988 C CA . TYR A 1 126 ? 11.516 -4.578 3.676 1.00 91.56 126 TYR A CA 1
ATOM 989 C C . TYR A 1 126 ? 10.683 -4.767 2.398 1.00 91.56 126 TYR A C 1
ATOM 991 O O . TYR A 1 126 ? 9.601 -4.190 2.263 1.00 91.56 126 TYR A O 1
ATOM 999 N N . TRP A 1 127 ? 11.148 -5.599 1.465 1.00 95.06 127 TRP A N 1
ATOM 1000 C CA . TRP A 1 127 ? 10.343 -6.067 0.337 1.00 95.06 127 TRP A CA 1
ATOM 1001 C C . TRP A 1 127 ? 10.439 -7.582 0.186 1.00 95.06 127 TRP A C 1
ATOM 1003 O O . TRP A 1 127 ? 11.426 -8.215 0.561 1.00 95.06 127 TRP A O 1
ATOM 1013 N N . GLN A 1 128 ? 9.404 -8.165 -0.406 1.00 96.25 128 GLN A N 1
ATOM 1014 C CA . GLN A 1 128 ? 9.373 -9.573 -0.789 1.00 96.25 128 GLN A CA 1
ATOM 1015 C C . GLN A 1 128 ? 9.616 -9.702 -2.290 1.00 96.25 128 GLN A C 1
ATOM 1017 O O . GLN A 1 128 ? 9.310 -8.788 -3.055 1.00 96.25 128 GLN A O 1
ATOM 1022 N N . THR A 1 129 ? 10.210 -10.814 -2.712 1.00 97.25 129 THR A N 1
ATOM 1023 C CA . THR A 1 129 ? 10.500 -11.111 -4.119 1.00 97.25 129 THR A CA 1
ATOM 1024 C C . THR A 1 129 ? 10.024 -12.516 -4.437 1.00 97.25 129 THR A C 1
ATOM 1026 O O . THR A 1 129 ? 10.477 -13.466 -3.802 1.00 97.25 129 THR A O 1
ATOM 1029 N N . ASP A 1 130 ? 9.193 -12.637 -5.465 1.00 97.88 130 ASP A N 1
ATOM 1030 C CA . ASP A 1 130 ? 8.682 -13.909 -5.962 1.00 97.88 130 ASP A CA 1
ATOM 1031 C C . ASP A 1 130 ? 8.982 -14.057 -7.457 1.00 97.88 130 ASP A C 1
ATOM 1033 O O . ASP A 1 130 ? 8.970 -13.083 -8.213 1.00 97.88 130 ASP A O 1
ATOM 1037 N N . TYR A 1 131 ? 9.253 -15.287 -7.895 1.00 98.19 131 TYR A N 1
ATOM 1038 C CA . TYR A 1 131 ? 9.378 -15.624 -9.313 1.00 98.19 131 TYR A CA 1
ATOM 1039 C C . TYR A 1 131 ? 8.103 -16.311 -9.796 1.00 98.19 131 TYR A C 1
ATOM 1041 O O . TYR A 1 131 ? 7.708 -17.349 -9.264 1.00 98.19 131 TYR A O 1
ATOM 1049 N N . ASP A 1 132 ? 7.484 -15.762 -10.835 1.00 97.19 132 ASP A N 1
ATOM 1050 C CA . ASP A 1 132 ? 6.346 -16.367 -11.511 1.00 97.19 132 ASP A CA 1
ATOM 1051 C C . ASP A 1 132 ? 6.835 -17.214 -12.692 1.00 97.19 132 ASP A C 1
ATOM 1053 O O . ASP A 1 132 ? 7.192 -16.709 -13.759 1.00 97.19 132 ASP A O 1
ATOM 1057 N N . ALA A 1 133 ? 6.823 -18.534 -12.503 1.00 97.31 133 ALA A N 1
ATOM 1058 C CA . ALA A 1 133 ? 7.261 -19.491 -13.513 1.00 97.31 133 ALA A CA 1
ATOM 1059 C C . ALA A 1 133 ? 6.336 -19.569 -14.741 1.00 97.31 133 ALA A C 1
ATOM 1061 O O . ALA A 1 133 ? 6.789 -20.013 -15.795 1.00 97.31 133 ALA A O 1
ATOM 1062 N N . GLN A 1 134 ? 5.066 -19.157 -14.639 1.00 97.12 134 GLN A N 1
ATOM 1063 C CA . GLN A 1 134 ? 4.136 -19.197 -15.774 1.00 97.12 134 GLN A CA 1
ATOM 1064 C C . GLN A 1 134 ? 4.443 -18.087 -16.774 1.00 97.12 134 GLN A C 1
ATOM 1066 O O . GLN A 1 134 ? 4.412 -18.306 -17.984 1.00 97.12 134 GLN A O 1
ATOM 1071 N N . THR A 1 135 ? 4.757 -16.897 -16.264 1.00 96.00 135 THR A N 1
ATOM 1072 C CA . THR A 1 135 ? 5.093 -15.731 -17.089 1.00 96.00 135 THR A CA 1
ATOM 1073 C C . THR A 1 135 ? 6.595 -15.555 -17.279 1.00 96.00 135 THR A C 1
ATOM 1075 O O . THR A 1 135 ? 7.020 -14.749 -18.104 1.00 96.00 135 THR A O 1
ATOM 1078 N N . THR A 1 136 ? 7.416 -16.325 -16.561 1.00 97.88 136 THR A N 1
ATOM 1079 C CA . THR A 1 136 ? 8.879 -16.197 -16.494 1.00 97.88 136 THR A CA 1
ATOM 1080 C C . THR A 1 136 ? 9.347 -14.810 -16.043 1.00 97.88 136 THR A C 1
ATOM 1082 O O . THR A 1 136 ? 10.404 -14.333 -16.457 1.00 97.88 136 THR A O 1
ATOM 1085 N N . THR A 1 137 ? 8.562 -14.161 -15.180 1.00 98.25 137 THR A N 1
ATOM 1086 C CA . THR A 1 137 ? 8.831 -12.812 -14.660 1.00 98.25 137 THR A CA 1
ATOM 1087 C C . THR A 1 137 ? 8.973 -12.803 -13.142 1.00 98.25 137 THR A C 1
ATOM 1089 O O . THR A 1 137 ? 8.692 -13.788 -12.463 1.00 98.25 137 THR A O 1
ATOM 1092 N N . TRP A 1 138 ? 9.430 -11.679 -12.600 1.00 98.50 138 TRP A N 1
ATOM 1093 C CA . TRP A 1 138 ? 9.545 -11.437 -11.169 1.00 98.50 138 TRP A CA 1
ATOM 1094 C C . TRP A 1 138 ? 8.417 -10.537 -10.664 1.00 98.50 138 TRP A C 1
ATOM 1096 O O . TRP A 1 138 ? 7.851 -9.723 -11.406 1.00 98.50 138 TRP A O 1
ATOM 1106 N N . GLN A 1 139 ? 8.116 -10.678 -9.379 1.00 98.38 139 GLN A N 1
ATOM 1107 C CA . GLN A 1 139 ? 7.191 -9.844 -8.629 1.00 98.38 139 GLN A CA 1
ATOM 1108 C C . GLN A 1 139 ? 7.886 -9.318 -7.377 1.00 98.38 139 GLN A C 1
ATOM 1110 O O . GLN A 1 139 ? 8.640 -10.046 -6.730 1.00 98.38 139 GLN A O 1
ATOM 1115 N N . ILE A 1 140 ? 7.637 -8.056 -7.042 1.00 98.12 140 ILE A N 1
ATOM 1116 C CA . ILE A 1 140 ? 8.174 -7.417 -5.841 1.00 98.12 140 ILE A CA 1
ATOM 1117 C C . ILE A 1 140 ? 7.030 -6.790 -5.065 1.00 98.12 140 ILE A C 1
ATOM 1119 O O . ILE A 1 140 ? 6.274 -5.991 -5.617 1.00 98.12 140 ILE A O 1
ATOM 1123 N N . THR A 1 141 ? 6.916 -7.143 -3.788 1.00 98.12 141 THR A N 1
ATOM 1124 C CA . THR A 1 141 ? 5.856 -6.645 -2.908 1.00 98.12 141 THR A CA 1
ATOM 1125 C C . THR A 1 141 ? 6.443 -5.761 -1.819 1.00 98.12 141 THR A C 1
ATOM 1127 O O . THR A 1 141 ? 7.312 -6.200 -1.064 1.00 98.12 141 THR A O 1
ATOM 1130 N N . TYR A 1 142 ? 5.936 -4.533 -1.726 1.00 97.62 142 TYR A N 1
ATOM 1131 C CA . TYR A 1 142 ? 6.188 -3.611 -0.620 1.00 97.62 142 TYR A CA 1
ATOM 1132 C C . TYR A 1 142 ? 4.949 -3.534 0.266 1.00 97.62 142 TYR A C 1
ATOM 1134 O O . TYR A 1 142 ? 3.845 -3.355 -0.240 1.00 97.62 142 TYR A O 1
ATOM 1142 N N . SER A 1 143 ? 5.130 -3.597 1.581 1.00 95.38 143 SER A N 1
ATOM 1143 C CA . SER A 1 143 ? 4.098 -3.189 2.537 1.00 95.38 143 SER A CA 1
ATOM 1144 C C . SER A 1 143 ? 4.330 -1.721 2.863 1.00 95.38 143 SER A C 1
ATOM 1146 O O . SER A 1 143 ? 5.329 -1.404 3.493 1.00 95.38 143 SER A O 1
ATOM 1148 N N . ILE A 1 144 ? 3.469 -0.812 2.410 1.00 94.31 144 ILE A N 1
ATOM 1149 C CA . ILE A 1 144 ? 3.674 0.638 2.566 1.00 94.31 144 ILE A CA 1
ATOM 1150 C C . ILE A 1 144 ? 2.822 1.213 3.706 1.00 94.31 144 ILE A C 1
ATOM 1152 O O . ILE A 1 144 ? 1.644 0.863 3.801 1.00 94.31 144 ILE A O 1
ATOM 1156 N N . PRO A 1 145 ? 3.366 2.095 4.567 1.00 93.25 145 PRO A N 1
ATOM 1157 C CA . PRO A 1 145 ? 2.593 2.719 5.636 1.00 93.25 145 PRO A CA 1
ATOM 1158 C C . PRO A 1 145 ? 1.660 3.783 5.050 1.00 93.25 145 PRO A C 1
ATOM 1160 O O . PRO A 1 145 ? 2.116 4.820 4.570 1.00 93.25 145 PRO A O 1
ATOM 1163 N N . MET A 1 146 ? 0.353 3.550 5.108 1.00 95.12 146 MET A N 1
ATOM 1164 C CA . MET A 1 146 ? -0.685 4.435 4.562 1.00 95.12 146 MET A CA 1
ATOM 1165 C C . MET A 1 146 ? -1.483 5.175 5.634 1.00 95.12 146 MET A C 1
ATOM 1167 O O . MET A 1 146 ? -2.308 6.019 5.302 1.00 95.12 146 MET A O 1
ATOM 1171 N N . ASP A 1 147 ? -1.191 4.924 6.910 1.00 94.31 147 ASP A N 1
ATOM 1172 C CA . ASP A 1 147 ? -1.811 5.624 8.031 1.00 94.31 147 ASP A CA 1
ATOM 1173 C C . ASP A 1 147 ? -1.749 7.151 7.896 1.00 94.31 147 ASP A C 1
ATOM 1175 O O . ASP A 1 147 ? -0.717 7.746 7.569 1.00 94.31 147 ASP A O 1
ATOM 1179 N N . THR A 1 148 ? -2.869 7.791 8.217 1.00 93.06 148 THR A N 1
ATOM 1180 C CA . THR A 1 148 ? -3.032 9.249 8.260 1.00 93.06 148 THR A CA 1
ATOM 1181 C C . THR A 1 148 ? -3.754 9.650 9.540 1.00 93.06 148 THR A C 1
ATOM 1183 O O . THR A 1 148 ? -4.585 8.872 10.014 1.00 93.06 148 THR A O 1
ATOM 1186 N N . PRO A 1 149 ? -3.516 10.852 10.091 1.00 89.31 149 PRO A N 1
ATOM 1187 C CA . PRO A 1 149 ? -4.239 11.319 11.268 1.00 89.31 149 PRO A CA 1
ATOM 1188 C C . PRO A 1 149 ? -5.761 11.235 11.084 1.00 89.31 149 PRO A C 1
ATOM 1190 O O . PRO A 1 149 ? -6.303 11.767 10.115 1.00 89.31 149 PRO A O 1
ATOM 1193 N N . GLY A 1 150 ? -6.439 10.558 12.014 1.00 87.88 150 GLY A N 1
ATOM 1194 C CA . GLY A 1 150 ? -7.898 10.405 11.994 1.00 87.88 150 GLY A CA 1
ATOM 1195 C C . GLY A 1 150 ? -8.440 9.607 10.804 1.00 87.88 150 GLY A C 1
ATOM 1196 O O . GLY A 1 150 ? -9.590 9.817 10.430 1.00 87.88 150 GLY A O 1
ATOM 1197 N N . ASP A 1 151 ? -7.621 8.741 10.200 1.00 92.00 151 ASP A N 1
ATOM 1198 C CA . ASP A 1 151 ? -7.982 7.916 9.038 1.00 92.00 151 ASP A CA 1
ATOM 1199 C C . ASP A 1 151 ? -8.478 8.733 7.833 1.00 92.00 151 ASP A C 1
ATOM 1201 O O . ASP A 1 151 ? -9.338 8.296 7.063 1.00 92.00 151 ASP A O 1
ATOM 1205 N N . LEU A 1 152 ? -7.946 9.950 7.669 1.00 93.69 152 LEU A N 1
ATOM 1206 C C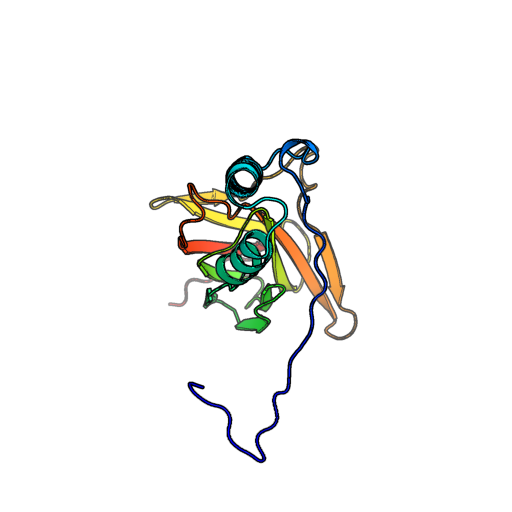A . LEU A 1 152 ? -8.231 10.780 6.509 1.00 93.69 152 LEU A CA 1
ATOM 1207 C C . LEU A 1 152 ? -7.898 10.028 5.216 1.00 93.69 152 LEU A C 1
ATOM 1209 O O . LEU A 1 152 ? -6.771 9.608 4.974 1.00 93.69 152 LEU A O 1
ATOM 1213 N N . ARG A 1 153 ? -8.870 9.950 4.312 1.00 94.88 153 ARG A N 1
ATOM 1214 C CA . ARG A 1 153 ? -8.693 9.325 3.002 1.00 94.88 153 ARG A CA 1
ATOM 1215 C C . ARG A 1 153 ? -7.831 10.201 2.078 1.00 94.88 153 ARG A C 1
ATOM 1217 O O . ARG A 1 153 ? -8.345 10.896 1.206 1.00 94.88 153 ARG A O 1
ATOM 1224 N N . ALA A 1 154 ? -6.522 10.200 2.313 1.00 94.94 154 ALA A N 1
ATOM 1225 C CA . ALA A 1 154 ? -5.531 10.968 1.569 1.00 94.94 154 ALA A CA 1
ATOM 1226 C C . ALA A 1 154 ? -4.999 10.186 0.365 1.00 94.94 154 ALA A C 1
ATOM 1228 O O . ALA A 1 154 ? -5.018 8.955 0.357 1.00 94.94 154 ALA A O 1
ATOM 1229 N N . SER A 1 155 ? -4.498 10.917 -0.632 1.00 96.56 155 SER A N 1
ATOM 1230 C CA . SER A 1 155 ? -3.836 10.352 -1.807 1.00 96.56 155 SER A CA 1
ATOM 1231 C C . SER A 1 155 ? -2.319 10.479 -1.687 1.00 96.56 155 SER A C 1
ATOM 1233 O O . SER A 1 155 ? -1.819 11.519 -1.255 1.00 96.56 155 SER A O 1
ATOM 1235 N N . ARG A 1 156 ? -1.585 9.436 -2.078 1.00 97.19 156 ARG A N 1
ATOM 1236 C CA . ARG A 1 156 ? -0.119 9.426 -2.174 1.00 97.19 156 ARG A CA 1
ATOM 1237 C C . ARG A 1 156 ? 0.298 8.883 -3.527 1.00 97.19 156 ARG A C 1
ATOM 1239 O O . ARG A 1 156 ? -0.240 7.877 -3.982 1.00 97.19 156 ARG A O 1
ATOM 1246 N N . THR A 1 157 ? 1.254 9.549 -4.166 1.00 98.25 157 THR A N 1
ATOM 1247 C CA . THR A 1 157 ? 1.785 9.132 -5.470 1.00 98.25 157 THR A CA 1
ATOM 1248 C C . THR A 1 157 ? 3.087 8.371 -5.277 1.00 98.25 157 THR A C 1
ATOM 1250 O O . THR A 1 157 ? 3.952 8.802 -4.517 1.00 98.25 157 THR A O 1
ATOM 1253 N N . PHE A 1 158 ? 3.230 7.261 -5.988 1.00 98.38 158 PHE A N 1
ATOM 1254 C CA . PHE A 1 158 ? 4.380 6.378 -5.955 1.00 98.38 158 PHE A CA 1
ATOM 1255 C C . PHE A 1 158 ? 4.928 6.151 -7.357 1.00 98.38 158 PHE A C 1
ATOM 1257 O O . PHE A 1 158 ? 4.188 6.130 -8.344 1.00 98.38 158 PHE A O 1
ATOM 1264 N N . ARG A 1 159 ? 6.232 5.900 -7.435 1.00 98.19 159 ARG A N 1
ATOM 1265 C CA . ARG A 1 159 ? 6.869 5.357 -8.632 1.00 98.19 159 ARG A CA 1
ATOM 1266 C C . ARG A 1 159 ? 7.795 4.217 -8.259 1.00 98.19 159 ARG A C 1
ATOM 1268 O O . ARG A 1 159 ? 8.480 4.259 -7.241 1.00 98.19 159 ARG A O 1
ATOM 1275 N N . PHE A 1 160 ? 7.824 3.208 -9.109 1.00 98.25 160 PHE A N 1
ATOM 1276 C CA . PHE A 1 160 ? 8.675 2.042 -8.979 1.00 98.25 160 PHE A CA 1
ATOM 1277 C C . PHE A 1 160 ? 9.601 1.926 -10.187 1.00 98.25 160 PHE A C 1
ATOM 1279 O O . PHE A 1 160 ? 9.187 2.164 -11.328 1.00 98.25 160 PHE A O 1
ATOM 1286 N N . ARG A 1 161 ? 10.834 1.480 -9.942 1.00 96.94 161 ARG A N 1
ATOM 1287 C CA . ARG A 1 161 ? 11.769 1.020 -10.974 1.00 96.94 161 ARG A CA 1
ATOM 1288 C C . ARG A 1 161 ? 12.726 -0.043 -10.445 1.00 96.94 161 ARG A C 1
ATOM 1290 O O . ARG A 1 161 ? 13.026 -0.070 -9.255 1.00 96.94 161 ARG A O 1
ATOM 1297 N N . LEU A 1 162 ? 13.310 -0.833 -11.342 1.00 95.06 162 LEU A N 1
ATOM 1298 C CA . LEU A 1 162 ? 14.554 -1.551 -11.044 1.00 95.06 162 LEU A CA 1
ATOM 1299 C C . LEU A 1 162 ? 15.746 -0.623 -11.317 1.00 95.06 162 LEU A C 1
ATOM 1301 O O . LEU A 1 162 ? 15.835 -0.001 -12.377 1.00 95.06 162 LEU A O 1
ATOM 1305 N N . ALA A 1 163 ? 16.677 -0.472 -10.378 1.00 73.69 163 ALA A N 1
ATOM 1306 C CA . ALA A 1 163 ? 17.859 0.345 -10.627 1.00 73.69 163 ALA A CA 1
ATOM 1307 C C . ALA A 1 163 ? 18.706 -0.270 -11.756 1.00 73.69 163 ALA A C 1
ATOM 1309 O O . ALA A 1 163 ? 19.013 -1.458 -11.758 1.00 73.69 163 ALA A O 1
ATOM 1310 N N . GLY A 1 164 ? 19.033 0.550 -12.761 1.00 65.69 164 GLY A N 1
ATOM 1311 C CA . GLY A 1 164 ? 19.686 0.113 -14.000 1.00 65.69 164 GLY A CA 1
ATOM 1312 C C . GLY A 1 164 ? 18.781 0.153 -15.237 1.00 65.69 164 GLY A C 1
ATOM 1313 O O . GLY A 1 164 ? 19.303 0.239 -16.349 1.00 65.69 164 GLY A O 1
ATOM 1314 N N . SER A 1 165 ? 17.451 0.200 -15.082 1.00 60.94 165 SER A N 1
ATOM 1315 C CA . SER A 1 165 ? 16.552 0.554 -16.186 1.00 60.94 165 SER A CA 1
ATOM 1316 C C . SER A 1 165 ? 16.509 2.076 -16.338 1.00 60.94 165 SER A C 1
ATOM 1318 O O . SER A 1 165 ? 16.099 2.791 -15.425 1.00 60.94 165 SER A O 1
ATOM 1320 N N . ARG A 1 166 ? 16.974 2.606 -17.475 1.00 51.47 166 ARG A N 1
ATOM 1321 C CA . ARG A 1 166 ? 16.825 4.038 -17.774 1.00 51.47 166 ARG A CA 1
ATOM 1322 C C . ARG A 1 166 ? 15.350 4.324 -18.064 1.00 51.47 166 ARG A C 1
ATOM 1324 O O . ARG A 1 166 ? 14.744 3.606 -18.861 1.00 51.47 166 ARG A O 1
ATOM 1331 N N . PHE A 1 167 ? 14.796 5.390 -17.485 1.00 51.69 167 PHE A N 1
ATOM 1332 C CA . PHE A 1 167 ? 13.621 6.026 -18.073 1.00 51.69 167 PHE A CA 1
ATOM 1333 C C . PHE A 1 167 ? 14.056 6.541 -19.446 1.00 51.69 167 PHE A C 1
ATOM 1335 O O . PHE A 1 167 ? 14.907 7.421 -19.541 1.00 51.69 167 PHE A O 1
ATOM 1342 N N . THR A 1 168 ? 13.551 5.945 -20.521 1.00 48.31 168 THR A N 1
ATOM 1343 C CA . THR A 1 168 ? 13.606 6.613 -21.818 1.00 48.31 168 THR A CA 1
ATOM 1344 C C . THR A 1 168 ? 12.534 7.689 -21.772 1.00 48.31 168 THR A C 1
ATOM 1346 O O . THR A 1 168 ? 11.348 7.350 -21.790 1.00 48.31 168 THR A O 1
ATOM 1349 N N . GLU A 1 169 ? 12.937 8.951 -21.656 1.00 38.38 169 GLU A N 1
ATOM 1350 C CA . GLU A 1 169 ? 12.081 10.055 -22.080 1.00 38.38 169 GLU A CA 1
ATOM 1351 C C . GLU A 1 169 ? 11.722 9.785 -23.546 1.00 38.38 169 GLU A C 1
ATOM 1353 O O . GLU A 1 169 ? 12.600 9.541 -24.375 1.00 38.38 169 GLU A O 1
ATOM 1358 N N . SER A 1 170 ? 10.430 9.667 -23.833 1.00 43.88 170 SER A N 1
ATOM 1359 C CA . SER A 1 170 ? 9.939 9.666 -25.205 1.00 43.88 170 SER A CA 1
ATOM 1360 C C . SER A 1 170 ? 10.139 11.069 -25.774 1.00 43.88 170 SER A C 1
ATOM 1362 O O . SER A 1 170 ? 9.663 12.025 -25.160 1.00 43.88 170 SER A O 1
ATOM 1364 N N . GLU A 1 171 ? 10.856 11.153 -26.899 1.00 35.50 171 GLU A N 1
ATOM 1365 C CA . GLU A 1 171 ? 10.941 12.338 -27.768 1.00 35.50 171 GLU A CA 1
ATOM 1366 C C . GLU A 1 171 ? 9.561 12.836 -28.224 1.00 35.50 171 GLU A C 1
ATOM 1368 O O . GLU A 1 171 ? 8.651 11.990 -28.407 1.00 35.50 171 GLU A O 1
#

Secondary structure (DSSP, 8-state):
-----TT-------------SSTTT--SS-HHHHHHHHHHTTSTHHHHHHHHHS--EEEEEESEEEETTTEEEEPBTTEEEEEEE---SEEEEEEEEES--SSEEEEEEETTEEEE----SSSS-SEEEEEETTTTEEEEEEEEE---GGG---EEEEEEEETT-------

Radius of gyration: 18.8 Å; chains: 1; bounding box: 58×38×54 Å